Protein AF-A0A8T5NUK4-F1 (afdb_monomer)

Nearest PDB structures (foldseek):
  5of4-assembly1_E  TM=8.577E-01  e=2.103E-03  Homo sapiens
  8ebt-assembly1_E  TM=8.715E-01  e=1.349E-02  Homo sapiens
  6o9m-assembly1_6  TM=8.477E-01  e=2.147E-02  Homo sapiens
  7m2u-assembly1_6  TM=5.943E-01  e=1.442E-02  Saccharomyces cerevisiae S288C
  5of4-assembly1_F  TM=5.190E-01  e=7.238E-01  Homo sapiens

Foldseek 3Di:
DDDDDDDPPDDPPPPDPDDDDDDDPPDDDDDPPDPDPPPDPDPDPQPPQADWEEAEAEQEPQQCDDDPPHRNLVVSLVVQLVVLVVVVVVCVVVVRYWYWYWYDHPPDIDTPGDGGRRDSVSSNVSSVPRD

Mean predicted aligned error: 14.86 Å

Secondary structure (DSSP, 8-state):
---------------SS-------S---------S-----S--PPPPTT-EEEEEEEE-SGGGGSEETTEEHHHHHHHHHHHHHHHHHHHHHHH--EEEEEEEE-SS-EEEEEEEEE--HHHHHHHHHT--

Radius of gyration: 17.89 Å; Cα contacts (8 Å, |Δi|>4): 126; chains: 1; bounding box: 51×47×39 Å

Sequence (131 aa):
MTIGKKLL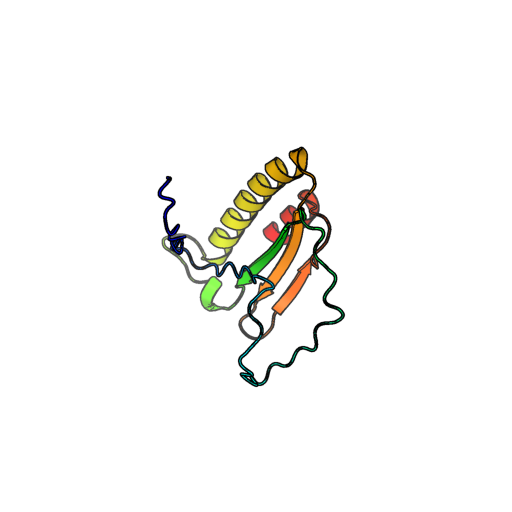LGALSLGLAGYVACTDANTNNTP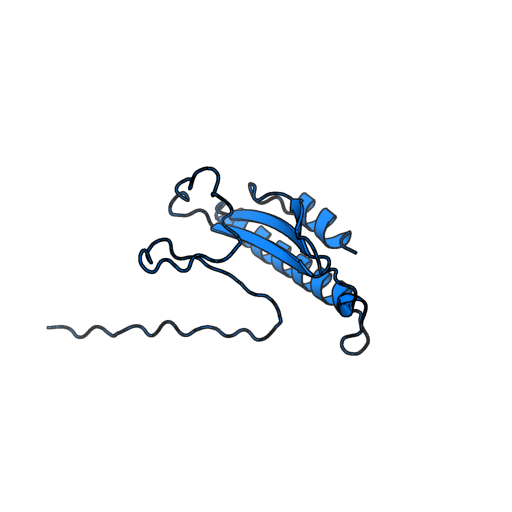VKSKYDVTPDEVKPIKWNHKSIAFVIDTSGSMNDKLNSKRKIDAAKETLLTMLKIYNEHNNKNNDIEAGLFCFNGSKVETLNPITKFNYSRLEKLGANVS

Structure (mmCIF, N/CA/C/O backbone):
data_AF-A0A8T5NUK4-F1
#
_entry.id   AF-A0A8T5NUK4-F1
#
loop_
_atom_site.group_PDB
_atom_site.id
_atom_site.type_symbol
_atom_site.label_atom_id
_atom_site.label_alt_id
_atom_site.label_comp_id
_atom_site.label_asym_id
_atom_site.label_entity_id
_atom_site.label_seq_id
_atom_site.pdbx_PDB_ins_code
_atom_site.Cartn_x
_atom_site.Cartn_y
_atom_site.Cartn_z
_atom_site.occupancy
_atom_site.B_iso_or_equiv
_atom_site.auth_seq_id
_atom_site.auth_comp_id
_atom_site.auth_asym_id
_atom_site.auth_atom_id
_atom_site.pdbx_PDB_model_num
ATOM 1 N N . MET A 1 1 ? -33.688 39.446 1.623 1.00 29.89 1 MET A N 1
ATOM 2 C CA . MET A 1 1 ? -33.227 38.471 2.627 1.00 29.89 1 MET A CA 1
ATOM 3 C C . MET A 1 1 ? -32.298 37.486 1.929 1.00 29.89 1 MET A C 1
ATOM 5 O O . MET A 1 1 ? -32.744 36.756 1.061 1.00 29.89 1 MET A O 1
ATOM 9 N N . THR A 1 2 ? -31.012 37.622 2.253 1.00 35.88 2 THR A N 1
ATOM 10 C CA . THR A 1 2 ? -29.899 36.653 2.198 1.00 35.88 2 THR A CA 1
ATOM 11 C C . THR A 1 2 ? -29.521 35.948 0.879 1.00 35.88 2 THR A C 1
ATOM 13 O O . THR A 1 2 ? -30.198 35.064 0.374 1.00 35.88 2 THR A O 1
ATOM 16 N N . ILE A 1 3 ? -28.334 36.346 0.403 1.00 44.81 3 ILE A N 1
ATOM 17 C CA . ILE A 1 3 ? -27.456 35.808 -0.651 1.00 44.81 3 ILE A CA 1
ATOM 18 C C . ILE A 1 3 ? -26.804 34.486 -0.199 1.00 44.81 3 ILE A C 1
ATOM 20 O O . ILE A 1 3 ? -26.472 34.362 0.977 1.00 44.81 3 ILE A O 1
ATOM 24 N N . GLY A 1 4 ? -26.496 33.550 -1.113 1.00 29.23 4 GLY A N 1
ATOM 25 C CA . GLY A 1 4 ? -25.759 32.335 -0.728 1.00 29.23 4 GLY A CA 1
ATOM 26 C C . GLY A 1 4 ? -25.163 31.458 -1.836 1.00 29.23 4 GLY A C 1
ATOM 27 O O . GLY A 1 4 ? -25.516 30.295 -1.929 1.00 29.23 4 GLY A O 1
ATOM 28 N N . LYS A 1 5 ? -24.256 32.024 -2.645 1.00 32.78 5 LYS A N 1
ATOM 29 C CA . LYS A 1 5 ? -23.076 31.399 -3.295 1.00 32.78 5 LYS A CA 1
ATOM 30 C C . LYS A 1 5 ? -23.199 29.964 -3.861 1.00 32.78 5 LYS A C 1
ATOM 32 O O . LYS A 1 5 ? -23.106 28.980 -3.137 1.00 32.78 5 LYS A O 1
ATOM 37 N N . LYS A 1 6 ? -23.175 29.865 -5.200 1.00 37.12 6 LYS A N 1
ATOM 38 C CA . LYS A 1 6 ? -22.680 28.679 -5.923 1.00 37.12 6 LYS A CA 1
ATOM 39 C C . LYS A 1 6 ? -21.248 28.389 -5.458 1.00 37.12 6 LYS A C 1
ATOM 41 O O . LYS A 1 6 ? -20.342 29.166 -5.762 1.00 37.12 6 LYS A O 1
ATOM 46 N N . LEU A 1 7 ? -21.051 27.313 -4.700 1.00 31.30 7 LEU A N 1
ATOM 47 C CA . LEU A 1 7 ? -19.723 26.863 -4.301 1.00 31.30 7 LEU A CA 1
ATOM 48 C C . LEU A 1 7 ? -19.148 26.013 -5.437 1.00 31.30 7 LEU A C 1
ATOM 50 O O . LEU A 1 7 ? -19.499 24.852 -5.621 1.00 31.30 7 LEU A O 1
ATOM 54 N N . LEU A 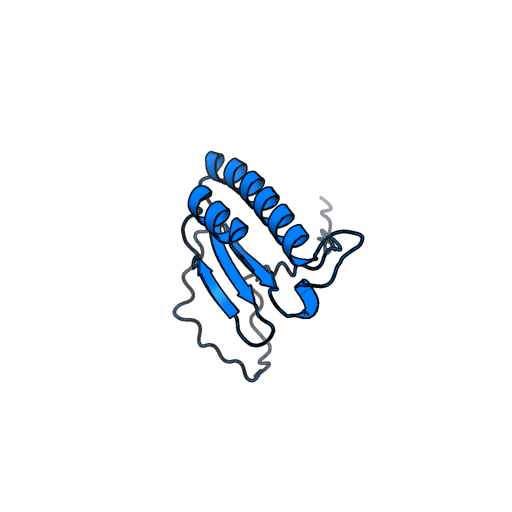1 8 ? -18.300 26.656 -6.233 1.00 37.25 8 LEU A N 1
ATOM 55 C CA . LEU A 1 8 ? -17.406 26.028 -7.190 1.00 37.25 8 LEU A CA 1
ATOM 56 C C . LEU A 1 8 ? -16.428 25.147 -6.391 1.00 37.25 8 LEU A C 1
ATOM 58 O O . LEU A 1 8 ? -15.450 25.659 -5.848 1.00 37.25 8 LEU A O 1
ATOM 62 N N . LEU A 1 9 ? -16.704 23.847 -6.250 1.00 35.12 9 LEU A N 1
ATOM 63 C CA . LEU A 1 9 ? -15.704 22.917 -5.726 1.00 35.12 9 LEU A CA 1
ATOM 64 C C . LEU A 1 9 ? -14.746 22.585 -6.864 1.00 35.12 9 LEU A C 1
ATOM 66 O O . LEU A 1 9 ? -15.029 21.772 -7.740 1.00 35.12 9 LEU A O 1
ATOM 70 N N . GLY A 1 10 ? -13.639 23.325 -6.869 1.00 29.62 10 GLY A N 1
ATOM 71 C CA . GLY A 1 10 ? -12.537 23.137 -7.788 1.00 29.62 10 GLY A CA 1
ATOM 72 C C . GLY A 1 10 ? -12.032 21.702 -7.740 1.00 29.62 10 GLY A C 1
ATOM 73 O O . GLY A 1 10 ? -11.791 21.143 -6.669 1.00 29.62 10 GLY A O 1
ATOM 74 N N . ALA A 1 11 ? -11.845 21.138 -8.929 1.00 37.66 11 ALA A N 1
ATOM 75 C CA . ALA A 1 11 ? -10.960 20.014 -9.137 1.00 37.66 11 ALA A CA 1
ATOM 76 C C . ALA A 1 11 ? -9.589 20.396 -8.567 1.00 37.66 11 ALA A C 1
ATOM 78 O O . ALA A 1 11 ? -8.871 21.216 -9.141 1.00 37.66 11 ALA A O 1
ATOM 79 N N . LEU A 1 12 ? -9.244 19.838 -7.407 1.00 29.06 12 LEU A N 1
ATOM 80 C CA . LEU A 1 12 ? -7.892 19.930 -6.887 1.00 29.06 12 LEU A CA 1
ATOM 81 C C . LEU A 1 12 ? -7.045 18.966 -7.721 1.00 29.06 12 LEU A C 1
ATOM 83 O O . LEU A 1 12 ? -6.884 17.792 -7.394 1.00 29.06 12 LEU A O 1
ATOM 87 N N . SER A 1 13 ? -6.560 19.464 -8.857 1.00 35.97 13 SER A N 1
ATOM 88 C CA . SER A 1 13 ? -5.542 18.813 -9.668 1.00 35.97 13 SER A CA 1
ATOM 89 C C . SER A 1 13 ? -4.225 18.830 -8.892 1.00 35.97 13 SER A C 1
ATOM 91 O O . SER A 1 13 ? -3.368 19.689 -9.104 1.00 35.97 13 SER A O 1
ATOM 93 N N . LEU A 1 14 ? -4.066 17.899 -7.953 1.00 32.88 14 LEU A N 1
ATOM 94 C CA . LEU A 1 14 ? -2.751 17.563 -7.427 1.00 32.88 14 LEU A CA 1
ATOM 95 C C . LEU A 1 14 ? -2.053 16.727 -8.496 1.00 32.88 14 LEU A C 1
ATOM 97 O O . LEU A 1 14 ? -2.271 15.527 -8.631 1.00 32.88 14 LEU A O 1
ATOM 101 N N . GLY A 1 15 ? -1.265 17.420 -9.316 1.00 32.53 15 GLY A N 1
ATOM 102 C CA . GLY A 1 15 ? -0.366 16.816 -10.281 1.00 32.53 15 GLY A CA 1
ATOM 103 C C . GLY A 1 15 ? 0.653 15.936 -9.568 1.00 32.53 15 GLY A C 1
ATOM 104 O O . GLY A 1 15 ? 1.629 16.430 -9.022 1.00 32.53 15 GLY A O 1
ATOM 105 N N . LEU A 1 16 ? 0.390 14.636 -9.566 1.00 33.69 16 LEU A N 1
ATOM 106 C CA . LEU A 1 16 ? 1.331 13.526 -9.445 1.00 33.69 16 LEU A CA 1
ATOM 107 C C . LEU A 1 16 ? 0.508 12.279 -9.771 1.00 33.69 16 LEU A C 1
ATOM 109 O O . LEU A 1 16 ? -0.578 12.107 -9.230 1.00 33.69 16 LEU A O 1
ATOM 113 N N . ALA A 1 17 ? 0.980 11.478 -10.726 1.00 38.72 17 ALA A N 1
ATOM 114 C CA . ALA A 1 17 ? 0.268 10.338 -11.299 1.00 38.72 17 ALA A CA 1
ATOM 115 C C . ALA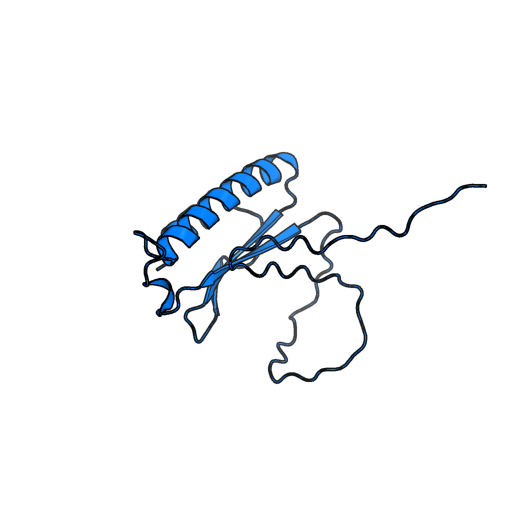 A 1 17 ? -0.360 9.438 -10.216 1.00 38.72 17 ALA A C 1
ATOM 117 O O . ALA A 1 17 ? 0.317 8.642 -9.573 1.00 38.72 17 ALA A O 1
ATOM 118 N N . GLY A 1 18 ? -1.662 9.602 -10.009 1.00 31.14 18 GLY A N 1
ATOM 119 C CA . GLY A 1 18 ? -2.441 8.907 -8.998 1.00 31.14 18 GLY A CA 1
ATOM 120 C C . GLY A 1 18 ? -3.892 9.317 -9.168 1.00 31.14 18 GLY A C 1
ATOM 121 O O . GLY A 1 18 ? -4.318 10.359 -8.679 1.00 31.14 18 GLY A O 1
ATOM 122 N N . TYR A 1 19 ? -4.646 8.534 -9.935 1.00 35.84 19 TYR A N 1
ATOM 123 C CA . TYR A 1 19 ? -6.077 8.765 -10.082 1.00 35.84 19 TYR A CA 1
ATOM 124 C C . TYR A 1 19 ? -6.761 8.425 -8.756 1.00 35.84 19 TYR A C 1
ATOM 126 O O . TYR A 1 19 ? -6.851 7.261 -8.376 1.00 35.84 19 TYR A O 1
ATOM 134 N N . VAL A 1 20 ? -7.251 9.442 -8.049 1.00 34.84 20 VAL A N 1
ATOM 135 C CA . VAL A 1 20 ? -8.225 9.255 -6.972 1.00 34.84 20 VAL A CA 1
ATOM 136 C C . VAL A 1 20 ? -9.600 9.267 -7.628 1.00 34.84 20 VAL A C 1
ATOM 138 O O . VAL A 1 20 ? -10.113 10.324 -7.985 1.00 34.84 20 VAL A O 1
ATOM 141 N N . ALA A 1 21 ? -10.186 8.089 -7.835 1.00 37.53 21 ALA A N 1
ATOM 142 C CA . ALA A 1 21 ? -11.586 7.987 -8.220 1.00 37.53 21 ALA A CA 1
ATOM 143 C C . ALA A 1 21 ? -12.442 8.060 -6.949 1.00 37.53 21 ALA A C 1
ATOM 145 O O . ALA A 1 21 ? -12.541 7.089 -6.202 1.00 37.53 21 ALA A O 1
ATOM 146 N N . CYS A 1 22 ? -13.045 9.217 -6.682 1.00 38.59 22 CYS A N 1
ATOM 147 C CA . CYS A 1 22 ? -14.200 9.301 -5.797 1.00 38.59 22 CYS A CA 1
ATOM 148 C C . CYS A 1 22 ? -15.457 9.145 -6.661 1.00 38.59 22 CYS A C 1
ATOM 150 O O . CYS A 1 22 ? -15.713 9.963 -7.541 1.00 38.59 22 CYS A O 1
ATOM 152 N N . THR A 1 23 ? -16.225 8.075 -6.451 1.00 40.62 23 THR A N 1
ATOM 153 C CA . THR A 1 23 ? -17.556 7.970 -7.057 1.00 40.62 23 THR A CA 1
ATOM 154 C C . THR A 1 23 ? -18.556 8.579 -6.080 1.00 40.62 23 THR A C 1
ATOM 156 O O . THR A 1 23 ? -18.673 8.129 -4.941 1.00 40.62 23 THR A O 1
ATOM 159 N N . ASP A 1 24 ? -19.233 9.644 -6.503 1.00 35.59 24 ASP A N 1
ATOM 160 C CA . ASP A 1 24 ? -20.470 10.092 -5.867 1.00 35.59 24 ASP A CA 1
ATOM 161 C C . ASP A 1 24 ? -21.583 9.145 -6.336 1.00 35.59 24 ASP A C 1
ATOM 163 O O . ASP A 1 24 ? -21.712 8.864 -7.529 1.00 35.59 24 ASP A O 1
ATOM 167 N N . ALA A 1 25 ? -22.365 8.616 -5.399 1.00 40.34 25 ALA A N 1
ATOM 168 C CA . ALA A 1 25 ? -23.429 7.654 -5.668 1.00 40.34 25 ALA A CA 1
ATOM 169 C C . ALA A 1 25 ? -24.661 8.273 -6.362 1.00 40.34 25 ALA A C 1
ATOM 171 O O . ALA A 1 25 ? -25.670 7.587 -6.510 1.00 40.34 25 ALA A O 1
ATOM 172 N N . ASN A 1 26 ? -24.616 9.543 -6.786 1.00 41.41 26 ASN A N 1
ATOM 173 C CA . ASN A 1 26 ? -25.793 10.250 -7.293 1.00 41.41 26 ASN A CA 1
ATOM 174 C C . ASN A 1 26 ? -25.708 10.759 -8.746 1.00 41.41 26 ASN A C 1
ATOM 176 O O . ASN A 1 26 ? -26.196 11.843 -9.059 1.00 41.41 26 ASN A O 1
ATOM 180 N N . THR A 1 27 ? -25.132 9.981 -9.668 1.00 39.09 27 THR A N 1
ATOM 181 C CA . THR A 1 27 ? -25.230 10.257 -11.120 1.00 39.09 27 THR A CA 1
ATOM 182 C C . THR A 1 27 ? -25.703 9.037 -11.915 1.00 39.09 27 THR A C 1
ATOM 184 O O . THR A 1 27 ? -24.988 8.455 -12.723 1.00 39.09 27 THR A O 1
ATOM 187 N N . ASN A 1 28 ? -26.970 8.666 -11.717 1.00 46.62 28 ASN A N 1
ATOM 188 C CA . ASN A 1 28 ? -27.689 7.762 -12.617 1.00 46.62 28 ASN A CA 1
ATOM 189 C C . ASN A 1 28 ? -28.244 8.547 -13.816 1.00 46.62 28 ASN A C 1
ATOM 191 O O . ASN A 1 28 ? -29.250 9.234 -13.661 1.00 46.62 28 ASN A O 1
ATOM 195 N N . ASN A 1 29 ? -27.605 8.448 -14.990 1.00 43.69 29 ASN A N 1
ATOM 196 C CA . ASN A 1 29 ? -28.257 8.242 -16.303 1.00 43.69 29 ASN A CA 1
ATOM 197 C C . ASN A 1 29 ? -27.354 8.629 -17.483 1.00 43.69 29 ASN A C 1
ATOM 199 O O . ASN A 1 29 ? -27.484 9.703 -18.062 1.00 43.69 29 ASN A O 1
ATOM 203 N N . THR A 1 30 ? -26.516 7.705 -17.940 1.00 41.59 30 THR A N 1
ATOM 204 C CA . THR A 1 30 ? -26.276 7.521 -19.383 1.00 41.59 30 THR A CA 1
ATOM 205 C C . THR A 1 30 ? -25.677 6.128 -19.595 1.00 41.59 30 THR A C 1
ATOM 207 O O . THR A 1 30 ? -24.660 5.808 -18.980 1.00 41.59 30 THR A O 1
ATOM 210 N N . PRO A 1 31 ? -26.286 5.255 -20.419 1.00 44.44 31 PRO A N 1
ATOM 211 C CA . PRO A 1 31 ? -25.801 3.896 -20.597 1.00 44.44 31 PRO A CA 1
ATOM 212 C C . PRO A 1 31 ? -24.641 3.909 -21.595 1.00 44.44 31 PRO A C 1
ATOM 214 O O . PRO A 1 31 ? -24.836 3.754 -22.799 1.00 44.44 31 PRO A O 1
ATOM 217 N N . VAL A 1 32 ? -23.417 4.080 -21.104 1.00 42.84 32 VAL A N 1
ATOM 218 C CA . VAL A 1 32 ? -22.226 3.732 -21.883 1.00 42.84 32 VAL A CA 1
ATOM 219 C C . VAL A 1 32 ? -21.933 2.262 -21.604 1.00 42.84 32 VAL A C 1
ATOM 221 O O . VAL A 1 32 ? -21.271 1.925 -20.627 1.00 42.84 32 VAL A O 1
ATOM 224 N N . LYS A 1 33 ? -22.448 1.370 -22.461 1.00 39.41 33 LYS A N 1
ATOM 225 C CA . LYS A 1 33 ? -22.003 -0.030 -22.498 1.00 39.41 33 LYS A CA 1
ATOM 226 C C . LYS A 1 33 ? -20.536 -0.054 -22.925 1.00 39.41 33 LYS A C 1
ATOM 228 O O . LYS A 1 33 ? -20.226 -0.054 -24.114 1.00 39.41 33 LYS A O 1
ATOM 233 N N . SER A 1 34 ? -19.635 -0.047 -21.950 1.00 38.75 34 SER A N 1
ATOM 234 C CA . SER A 1 34 ? -18.229 -0.374 -22.160 1.00 38.75 34 SER A CA 1
ATOM 235 C C . SER A 1 34 ? -18.024 -1.865 -21.884 1.00 38.75 34 SER A C 1
ATOM 237 O O . SER A 1 34 ? -18.728 -2.461 -21.077 1.00 38.75 34 SER A O 1
ATOM 239 N N . LYS A 1 35 ? -17.081 -2.487 -22.592 1.00 40.81 35 LYS A N 1
ATOM 240 C CA . LYS A 1 35 ? -16.820 -3.939 -22.665 1.00 40.81 35 LYS A CA 1
ATOM 241 C C . LYS A 1 35 ? -16.251 -4.555 -21.366 1.00 40.81 35 LYS A C 1
ATOM 243 O O . LYS A 1 35 ? -15.578 -5.579 -21.416 1.00 40.81 35 LYS A O 1
ATOM 248 N N . TYR A 1 36 ? -16.513 -3.915 -20.233 1.00 36.47 36 TYR A N 1
ATOM 249 C CA . TYR A 1 36 ? -16.092 -4.275 -18.886 1.00 36.47 36 TYR A CA 1
ATOM 250 C C . TYR A 1 36 ? -17.303 -4.184 -17.948 1.00 36.47 36 TYR A C 1
ATOM 252 O O . TYR A 1 36 ? -17.274 -3.459 -16.958 1.00 36.47 36 TYR A O 1
ATOM 260 N N . ASP A 1 37 ? -18.389 -4.889 -18.279 1.00 30.08 37 ASP A N 1
ATOM 261 C CA . ASP A 1 37 ? -19.457 -5.142 -17.308 1.00 30.08 37 ASP A CA 1
ATOM 262 C C . ASP A 1 37 ? -18.894 -6.101 -16.253 1.00 30.08 37 ASP A C 1
ATOM 264 O O . ASP A 1 37 ? -18.943 -7.323 -16.386 1.00 30.08 37 ASP A O 1
ATOM 268 N N . VAL A 1 38 ? -18.284 -5.530 -15.217 1.00 38.03 38 VAL A N 1
ATOM 269 C CA . VAL A 1 38 ? -18.105 -6.223 -13.948 1.00 38.03 38 VAL A CA 1
ATOM 270 C C . VAL A 1 38 ? -19.420 -6.019 -13.218 1.00 38.03 38 VAL A C 1
ATOM 272 O O . VAL A 1 38 ? -19.695 -4.913 -12.759 1.00 38.03 38 VAL A O 1
ATOM 275 N N . THR A 1 39 ? -20.270 -7.043 -13.172 1.00 36.31 39 THR A N 1
ATOM 276 C CA . THR A 1 39 ? -21.474 -7.017 -12.338 1.00 36.31 39 THR A CA 1
ATOM 277 C C . THR A 1 39 ? -21.005 -6.792 -10.899 1.00 36.31 39 THR A C 1
ATOM 279 O O . THR A 1 39 ? -20.276 -7.641 -10.383 1.00 36.31 39 THR A O 1
ATOM 282 N N . PRO A 1 40 ? -21.313 -5.653 -10.255 1.00 40.94 40 PRO A N 1
ATOM 283 C CA . PRO A 1 40 ? -20.878 -5.443 -8.887 1.00 40.94 40 PRO A CA 1
ATOM 284 C C . PRO A 1 40 ? -21.636 -6.428 -7.996 1.00 40.94 40 PRO A C 1
ATOM 286 O O . PRO A 1 40 ? -22.867 -6.399 -7.947 1.00 40.94 40 PRO A O 1
ATOM 289 N N . ASP A 1 41 ? -20.901 -7.299 -7.305 1.00 39.59 41 ASP A N 1
ATOM 290 C CA . ASP A 1 41 ? -21.443 -8.102 -6.213 1.00 39.59 41 ASP A CA 1
ATOM 291 C C . ASP A 1 41 ? -21.940 -7.135 -5.135 1.00 39.59 41 ASP A C 1
ATOM 293 O O . ASP A 1 41 ? -21.138 -6.543 -4.423 1.00 39.59 41 ASP A O 1
ATOM 297 N N . GLU A 1 42 ? -23.259 -6.934 -5.080 1.00 39.12 42 GLU A N 1
ATOM 298 C CA . GLU A 1 42 ? -23.994 -6.143 -4.087 1.00 39.12 42 GLU A CA 1
ATOM 299 C C . GLU A 1 42 ? -23.383 -4.768 -3.747 1.00 39.12 42 GLU A C 1
ATOM 301 O O . GLU A 1 42 ? -22.441 -4.637 -2.963 1.00 39.12 42 GLU A O 1
ATOM 306 N N . VAL A 1 43 ? -24.011 -3.689 -4.231 1.00 43.97 43 VAL A N 1
ATOM 307 C CA . VAL A 1 43 ? -23.734 -2.333 -3.731 1.00 43.97 43 VAL A CA 1
ATOM 308 C C . VAL A 1 43 ? -24.170 -2.255 -2.265 1.00 43.97 43 VAL A C 1
ATOM 310 O O . VAL A 1 43 ? -25.318 -1.942 -1.948 1.00 43.97 43 VAL A O 1
ATOM 313 N N . LYS A 1 44 ? -23.258 -2.576 -1.345 1.00 45.34 44 LYS A N 1
ATOM 314 C CA . LYS A 1 44 ? -23.488 -2.405 0.088 1.00 45.34 44 LYS A CA 1
ATOM 315 C C . LYS A 1 44 ? -23.521 -0.906 0.383 1.00 45.34 44 LYS A C 1
ATOM 317 O O . LYS A 1 44 ? -22.589 -0.200 -0.007 1.00 45.34 44 LYS A O 1
ATOM 322 N N . PRO A 1 45 ? -24.562 -0.395 1.062 1.00 41.09 45 PRO A N 1
ATOM 323 C CA . PRO A 1 45 ? -24.609 1.008 1.435 1.00 41.09 45 PRO A CA 1
ATOM 324 C C . PRO A 1 45 ? -23.400 1.326 2.315 1.00 41.09 45 PRO A C 1
ATOM 326 O O . PRO A 1 45 ? -23.220 0.742 3.387 1.00 41.09 45 PRO A O 1
ATOM 329 N N . ILE A 1 46 ? -22.562 2.249 1.843 1.00 50.81 46 ILE A N 1
ATOM 330 C CA . ILE A 1 46 ? -21.460 2.803 2.625 1.00 50.81 46 ILE A CA 1
ATOM 331 C C . ILE A 1 46 ? -22.105 3.427 3.864 1.00 50.81 46 ILE A C 1
ATOM 333 O O . ILE A 1 46 ? -22.966 4.304 3.748 1.00 50.81 46 ILE A O 1
ATOM 337 N N . LYS A 1 47 ? -21.744 2.943 5.062 1.00 53.38 47 LYS A N 1
ATOM 338 C CA . LYS A 1 47 ? -22.133 3.598 6.319 1.00 53.38 47 LYS A CA 1
ATOM 339 C C . LYS A 1 47 ? -21.784 5.073 6.161 1.00 53.38 47 LYS A C 1
ATOM 341 O O . LYS A 1 47 ? -20.637 5.357 5.853 1.00 53.38 47 LYS A O 1
ATOM 346 N N . TRP A 1 48 ? -22.735 5.985 6.358 1.00 54.00 48 TRP A N 1
ATOM 347 C CA . TRP A 1 48 ? -22.652 7.401 5.951 1.00 54.00 48 TRP A CA 1
ATOM 348 C C . TRP A 1 48 ? -21.419 8.205 6.424 1.00 54.00 48 TRP A C 1
ATOM 350 O O . TRP A 1 48 ? -21.238 9.327 5.970 1.00 54.00 48 TRP A O 1
ATOM 360 N N . ASN A 1 49 ? -20.542 7.633 7.257 1.00 63.94 49 ASN A N 1
ATOM 361 C CA . ASN A 1 49 ? -19.272 8.221 7.687 1.00 63.94 49 ASN A CA 1
ATOM 362 C C . ASN A 1 49 ? -18.024 7.347 7.428 1.00 63.94 49 ASN A C 1
ATOM 364 O O . ASN A 1 49 ? -16.938 7.776 7.791 1.00 63.94 49 ASN A O 1
ATOM 368 N N . HIS A 1 50 ? -18.132 6.148 6.842 1.00 72.81 50 HIS A N 1
ATOM 369 C CA . HIS A 1 50 ? -16.969 5.312 6.507 1.00 72.81 50 HIS A CA 1
ATOM 370 C C . HIS A 1 50 ? -16.373 5.714 5.153 1.00 72.81 50 HIS A C 1
ATOM 372 O O . HIS A 1 50 ? -17.092 5.889 4.170 1.00 72.81 50 HIS A O 1
ATOM 378 N N . LYS A 1 51 ? -15.046 5.822 5.094 1.00 82.25 51 LYS A N 1
ATOM 379 C CA . LYS A 1 51 ? -14.271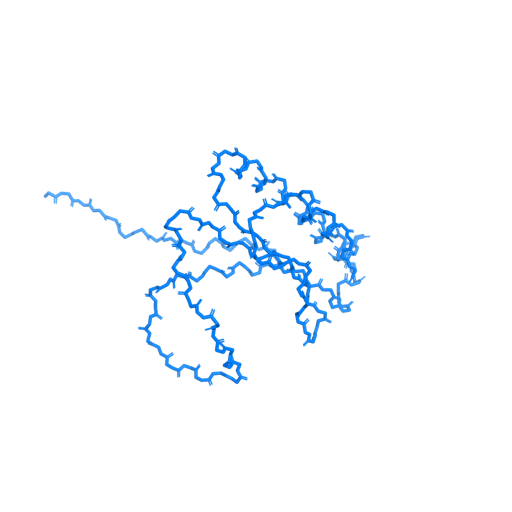 6.118 3.888 1.00 82.25 51 LYS A CA 1
ATOM 380 C C . LYS A 1 51 ? -13.552 4.856 3.434 1.00 82.25 51 LYS A C 1
ATOM 382 O O . LYS A 1 51 ? -12.700 4.338 4.153 1.00 82.25 51 LYS A O 1
ATOM 387 N N . SER A 1 52 ? -13.852 4.400 2.225 1.00 88.75 52 SER A N 1
ATOM 388 C CA . SER A 1 52 ? -13.141 3.290 1.590 1.00 88.75 52 SER A CA 1
ATOM 389 C C . SER A 1 52 ? -12.070 3.839 0.646 1.00 88.75 52 SER A C 1
ATOM 391 O O . SER A 1 52 ? -12.363 4.648 -0.232 1.00 88.75 52 SER A O 1
ATOM 393 N N . ILE A 1 53 ? -10.821 3.415 0.832 1.00 87.81 53 ILE A N 1
ATOM 394 C CA . ILE A 1 53 ? -9.653 3.890 0.081 1.00 87.81 53 ILE A CA 1
ATOM 395 C C . ILE A 1 53 ? -9.025 2.713 -0.666 1.00 87.81 53 ILE A C 1
ATOM 397 O O . ILE A 1 53 ? -8.689 1.692 -0.071 1.00 87.81 53 ILE A O 1
ATOM 401 N N . ALA A 1 54 ? -8.820 2.853 -1.972 1.00 90.69 54 ALA A N 1
ATOM 402 C CA . ALA A 1 54 ? -8.083 1.877 -2.766 1.00 90.69 54 ALA A CA 1
ATOM 403 C C . ALA A 1 54 ? -6.720 2.456 -3.155 1.00 90.69 54 ALA A C 1
ATOM 405 O O . ALA A 1 54 ? -6.642 3.416 -3.920 1.00 90.69 54 ALA A O 1
ATOM 406 N N . PHE A 1 55 ? -5.641 1.867 -2.642 1.00 89.50 55 PHE A N 1
ATOM 407 C CA . PHE A 1 55 ? -4.292 2.157 -3.113 1.00 89.50 55 PHE A CA 1
ATOM 408 C C . PHE A 1 55 ? -3.980 1.236 -4.288 1.00 89.50 55 PHE A C 1
ATOM 410 O O . PHE A 1 55 ? -3.981 0.017 -4.131 1.00 89.50 55 PHE A O 1
ATOM 417 N N . VAL A 1 56 ? -3.708 1.807 -5.458 1.00 91.94 56 VAL A N 1
ATOM 418 C CA . VAL A 1 56 ? -3.313 1.049 -6.651 1.00 91.94 56 VAL A CA 1
ATOM 419 C C . VAL A 1 56 ? -1.896 1.460 -7.026 1.00 91.94 56 VAL A C 1
ATOM 421 O O . VAL A 1 56 ? -1.654 2.626 -7.328 1.00 91.94 56 VAL A O 1
ATOM 424 N N . ILE A 1 57 ? -0.957 0.514 -6.980 1.00 91.00 57 ILE A N 1
ATOM 425 C CA . ILE A 1 57 ? 0.429 0.730 -7.402 1.00 91.00 57 ILE A CA 1
ATOM 426 C C . ILE A 1 57 ? 0.621 0.149 -8.798 1.00 91.00 57 ILE A C 1
ATOM 428 O O . ILE A 1 57 ? 0.406 -1.041 -9.017 1.00 91.00 57 ILE A O 1
ATOM 432 N N . ASP A 1 58 ? 1.077 0.978 -9.730 1.00 89.81 58 ASP A N 1
ATOM 433 C CA . ASP A 1 58 ? 1.600 0.502 -11.007 1.00 89.81 58 ASP A CA 1
ATOM 434 C C . ASP A 1 58 ? 2.936 -0.230 -10.773 1.00 89.81 58 ASP A C 1
ATOM 436 O O . ASP A 1 58 ? 3.859 0.318 -10.170 1.00 89.81 58 ASP A O 1
ATOM 440 N N . THR A 1 59 ? 3.017 -1.478 -11.225 1.00 91.31 59 THR A N 1
ATOM 441 C CA . THR A 1 59 ? 4.208 -2.342 -11.234 1.00 91.31 59 THR A CA 1
ATOM 442 C C . THR A 1 59 ? 4.577 -2.774 -12.656 1.00 91.31 59 THR A C 1
ATOM 444 O O . THR A 1 59 ? 5.325 -3.729 -12.863 1.00 91.31 59 THR A O 1
ATOM 447 N N . SER A 1 60 ? 4.041 -2.091 -13.673 1.00 89.69 60 SER A N 1
ATOM 448 C CA . SER A 1 60 ? 4.397 -2.317 -15.072 1.00 89.69 60 SER A CA 1
ATOM 449 C C . SER A 1 60 ? 5.889 -2.083 -15.319 1.00 89.69 60 SER A C 1
ATOM 451 O O . SER A 1 60 ? 6.572 -1.383 -14.570 1.00 89.69 60 SER A O 1
ATOM 453 N N . GLY A 1 61 ? 6.411 -2.618 -16.427 1.00 87.62 61 GLY A N 1
ATOM 454 C CA . GLY A 1 61 ? 7.831 -2.485 -16.773 1.00 87.62 61 GLY A CA 1
ATOM 455 C C . GLY A 1 61 ? 8.344 -1.036 -16.778 1.00 87.62 61 GLY A C 1
ATOM 456 O O . GLY A 1 61 ? 9.493 -0.802 -16.411 1.00 87.62 61 GLY A O 1
ATOM 457 N N . SER A 1 62 ? 7.482 -0.060 -17.089 1.00 87.75 62 SER A N 1
ATOM 458 C CA . SER A 1 62 ? 7.818 1.374 -17.083 1.00 87.75 62 SER A CA 1
ATOM 459 C C . SER A 1 62 ? 8.164 1.934 -15.694 1.00 87.75 62 SER A C 1
ATOM 461 O O . SER A 1 62 ? 8.799 2.985 -15.581 1.00 87.75 62 SER A O 1
ATOM 463 N N . MET A 1 63 ? 7.778 1.230 -14.626 1.00 89.12 63 MET A N 1
ATOM 464 C CA . MET A 1 63 ? 8.044 1.607 -13.236 1.00 89.12 63 MET A CA 1
ATOM 465 C C . MET A 1 63 ? 9.455 1.222 -12.770 1.00 89.12 63 MET A C 1
ATOM 467 O O . MET A 1 63 ? 9.927 1.713 -11.738 1.00 89.12 63 MET A O 1
ATOM 471 N N . ASN A 1 64 ? 10.161 0.411 -13.565 1.00 89.56 64 ASN A N 1
ATOM 472 C CA . ASN A 1 64 ? 11.590 0.148 -13.395 1.00 89.56 64 ASN A CA 1
ATOM 473 C C . ASN A 1 64 ? 12.468 1.298 -13.893 1.00 89.56 64 ASN A C 1
ATOM 475 O O . ASN A 1 64 ? 13.623 1.398 -13.471 1.00 89.56 64 ASN A O 1
ATOM 479 N N . ASP A 1 65 ? 11.924 2.183 -14.730 1.00 89.38 65 ASP A N 1
ATOM 480 C CA . ASP A 1 65 ? 12.623 3.386 -15.163 1.00 89.38 65 ASP A CA 1
ATOM 481 C C . ASP A 1 65 ? 12.898 4.318 -13.983 1.00 89.38 65 ASP A C 1
ATOM 483 O O . ASP A 1 65 ? 12.220 4.304 -12.948 1.00 89.38 65 ASP A O 1
ATOM 487 N N . LYS A 1 66 ? 13.882 5.197 -14.168 1.00 87.69 66 LYS A N 1
ATOM 488 C CA . LYS A 1 66 ? 14.219 6.215 -13.180 1.00 87.69 66 LYS A CA 1
ATOM 489 C C . LYS A 1 66 ? 13.425 7.497 -13.412 1.00 87.69 66 LYS A C 1
ATOM 491 O O . LYS A 1 66 ? 13.281 7.961 -14.539 1.00 87.69 66 LYS A O 1
ATOM 496 N N . LEU A 1 67 ? 12.951 8.084 -12.320 1.00 79.31 67 LEU A N 1
ATOM 497 C CA . LEU A 1 67 ? 12.596 9.492 -12.229 1.00 79.31 67 LEU A CA 1
ATOM 498 C C . LEU A 1 67 ? 13.739 10.174 -11.469 1.00 79.31 67 LEU A C 1
ATOM 500 O O . LEU A 1 67 ? 13.981 9.878 -10.297 1.00 79.31 67 LEU A O 1
ATOM 504 N N . ASN A 1 68 ? 14.484 11.044 -12.149 1.00 82.25 68 ASN A N 1
ATOM 505 C CA . ASN A 1 68 ? 15.767 11.567 -11.666 1.00 82.25 68 ASN A CA 1
ATOM 506 C C . ASN A 1 68 ? 16.764 10.424 -11.369 1.00 82.25 68 ASN A C 1
ATOM 508 O O . ASN A 1 68 ? 17.109 9.648 -12.258 1.00 82.25 68 ASN A O 1
ATOM 512 N N . SER A 1 69 ? 17.230 10.297 -10.124 1.00 85.69 69 SER A N 1
ATOM 513 C CA . SER A 1 69 ? 18.195 9.280 -9.688 1.00 85.69 69 SER A CA 1
ATOM 514 C C . SER A 1 69 ? 17.556 7.992 -9.154 1.00 85.69 69 SER A C 1
ATOM 516 O O . SER A 1 69 ? 18.276 7.031 -8.875 1.00 85.69 69 SER A O 1
ATOM 518 N N . LYS A 1 70 ? 16.224 7.939 -9.027 1.00 85.50 70 LYS A N 1
ATOM 519 C CA . LYS A 1 70 ? 15.507 6.893 -8.290 1.00 85.50 70 LYS A CA 1
ATOM 520 C C . LYS A 1 70 ? 14.504 6.155 -9.178 1.00 85.50 70 LYS A C 1
ATOM 522 O O . LYS A 1 70 ? 13.881 6.776 -10.031 1.00 85.50 70 LYS A O 1
ATOM 527 N N . ARG A 1 71 ? 14.321 4.841 -8.990 1.00 85.62 71 ARG A N 1
ATOM 528 C CA . ARG A 1 71 ? 13.281 4.090 -9.720 1.00 85.62 71 ARG A CA 1
ATOM 529 C C . ARG A 1 71 ? 11.895 4.618 -9.351 1.00 85.62 71 ARG A C 1
ATOM 531 O O . ARG A 1 71 ? 11.628 4.887 -8.178 1.00 85.62 71 ARG A O 1
ATOM 538 N N . LYS A 1 72 ? 11.001 4.728 -10.335 1.00 88.88 72 LYS A N 1
ATOM 539 C CA . LYS A 1 72 ? 9.622 5.200 -10.120 1.00 88.88 72 LYS A CA 1
ATOM 540 C C . LYS A 1 72 ? 8.888 4.340 -9.087 1.00 88.88 72 LYS A C 1
ATOM 542 O O . LYS A 1 72 ? 8.214 4.894 -8.222 1.00 88.88 72 LYS A O 1
ATOM 547 N N . ILE A 1 73 ? 9.081 3.017 -9.116 1.00 89.19 73 ILE A N 1
ATOM 548 C CA . ILE A 1 73 ? 8.470 2.104 -8.136 1.00 89.19 73 ILE A CA 1
ATOM 549 C C . ILE A 1 73 ? 8.916 2.392 -6.699 1.00 89.19 73 ILE A C 1
ATOM 551 O O . ILE A 1 73 ? 8.092 2.431 -5.789 1.00 89.19 73 ILE A O 1
ATOM 555 N N . ASP A 1 74 ? 10.196 2.693 -6.482 1.00 88.81 74 ASP A N 1
ATOM 556 C CA . ASP A 1 74 ? 10.713 2.988 -5.145 1.00 88.81 74 ASP A CA 1
ATOM 557 C C . ASP A 1 74 ? 10.161 4.325 -4.623 1.00 88.81 74 ASP A C 1
ATOM 559 O O . ASP A 1 74 ? 9.966 4.502 -3.419 1.00 88.81 74 ASP A O 1
ATOM 563 N N . ALA A 1 75 ? 9.927 5.294 -5.514 1.00 88.00 75 ALA A N 1
ATOM 564 C CA . ALA A 1 75 ? 9.296 6.564 -5.159 1.00 88.00 75 ALA A CA 1
ATOM 565 C C . ALA A 1 75 ? 7.816 6.361 -4.800 1.00 88.00 75 ALA A C 1
ATOM 567 O O . ALA A 1 75 ? 7.374 6.827 -3.752 1.00 88.00 75 ALA A O 1
ATOM 568 N N . ALA A 1 76 ? 7.082 5.588 -5.605 1.00 87.75 76 ALA A N 1
ATOM 569 C CA . ALA A 1 76 ? 5.684 5.252 -5.341 1.00 87.75 76 ALA A CA 1
ATOM 570 C C . ALA A 1 76 ? 5.507 4.523 -3.998 1.00 87.75 76 ALA A C 1
ATOM 572 O O . ALA A 1 76 ? 4.594 4.844 -3.236 1.00 87.75 76 ALA A O 1
ATOM 573 N N . LYS A 1 77 ? 6.415 3.596 -3.665 1.00 88.62 77 LYS A N 1
ATOM 574 C CA . LYS A 1 77 ? 6.421 2.899 -2.370 1.00 88.62 77 LYS A CA 1
ATOM 575 C C . LYS A 1 77 ? 6.604 3.864 -1.203 1.00 88.62 77 LYS A C 1
ATOM 577 O O . LYS A 1 77 ? 5.821 3.821 -0.261 1.00 88.62 77 LYS A O 1
ATOM 582 N N . GLU A 1 78 ? 7.581 4.765 -1.257 1.00 87.12 78 GLU A N 1
ATOM 583 C CA . GLU A 1 78 ? 7.781 5.761 -0.192 1.00 87.12 78 GLU A CA 1
ATOM 584 C C . GLU A 1 78 ? 6.575 6.688 -0.009 1.00 87.12 78 GLU A C 1
ATOM 586 O O . GLU A 1 78 ? 6.175 6.976 1.125 1.00 87.12 78 GLU A O 1
ATOM 591 N N . THR A 1 79 ? 5.960 7.124 -1.110 1.00 87.88 79 THR A N 1
ATOM 592 C CA . THR A 1 79 ? 4.733 7.925 -1.060 1.00 87.88 79 THR A CA 1
ATOM 593 C C . THR A 1 79 ? 3.581 7.138 -0.441 1.00 87.88 79 THR A C 1
ATOM 595 O O . THR A 1 79 ? 2.903 7.671 0.438 1.00 87.88 79 THR A O 1
ATOM 598 N N . LEU A 1 80 ? 3.393 5.865 -0.814 1.00 89.69 80 LEU A N 1
ATOM 599 C CA . LEU A 1 80 ? 2.392 4.999 -0.187 1.00 89.69 80 LEU A CA 1
ATOM 600 C C . LEU A 1 80 ? 2.621 4.907 1.325 1.00 89.69 80 LEU A C 1
ATOM 602 O O . LEU A 1 80 ? 1.689 5.127 2.092 1.00 89.69 80 LEU A O 1
ATOM 606 N N . LEU A 1 81 ? 3.846 4.615 1.768 1.00 89.06 81 LEU A N 1
ATOM 607 C CA . LEU A 1 81 ? 4.158 4.470 3.194 1.00 89.06 81 LEU A CA 1
ATOM 608 C C . LEU A 1 81 ? 3.887 5.766 3.971 1.00 89.06 81 LEU A C 1
ATOM 610 O O . LEU A 1 81 ? 3.365 5.727 5.085 1.00 89.06 81 LEU A O 1
ATOM 614 N N . THR A 1 82 ? 4.182 6.920 3.370 1.00 85.44 82 THR A N 1
ATOM 615 C CA . THR A 1 82 ? 3.867 8.231 3.954 1.00 85.44 82 THR A CA 1
ATOM 616 C C . THR A 1 82 ? 2.356 8.442 4.069 1.00 85.44 82 THR A C 1
ATOM 618 O O . THR A 1 82 ? 1.867 8.835 5.127 1.00 85.44 82 THR A O 1
ATOM 621 N N . MET A 1 83 ? 1.594 8.115 3.022 1.00 88.50 83 MET A N 1
ATOM 622 C CA . MET A 1 83 ? 0.131 8.208 3.044 1.00 88.50 83 MET A CA 1
ATOM 623 C C . MET A 1 83 ? -0.488 7.272 4.082 1.00 88.50 83 MET A C 1
ATOM 625 O O . MET A 1 83 ? -1.367 7.685 4.835 1.00 88.50 83 MET A O 1
ATOM 629 N N . LEU A 1 84 ? -0.006 6.030 4.179 1.00 89.38 84 LEU A N 1
ATOM 630 C CA . LEU A 1 84 ? -0.480 5.072 5.177 1.00 89.38 84 LEU A CA 1
ATOM 631 C C . LEU A 1 84 ? -0.288 5.598 6.604 1.00 89.38 84 LEU A C 1
ATOM 633 O O . LEU A 1 84 ? -1.168 5.392 7.435 1.00 89.38 84 LEU A O 1
ATOM 637 N N . LYS A 1 85 ? 0.805 6.319 6.891 1.00 89.06 85 LYS A N 1
ATOM 638 C CA . LYS A 1 85 ? 1.016 6.961 8.200 1.00 89.06 85 LYS A CA 1
ATOM 639 C C . LYS A 1 85 ? -0.027 8.040 8.482 1.00 89.06 85 LYS A C 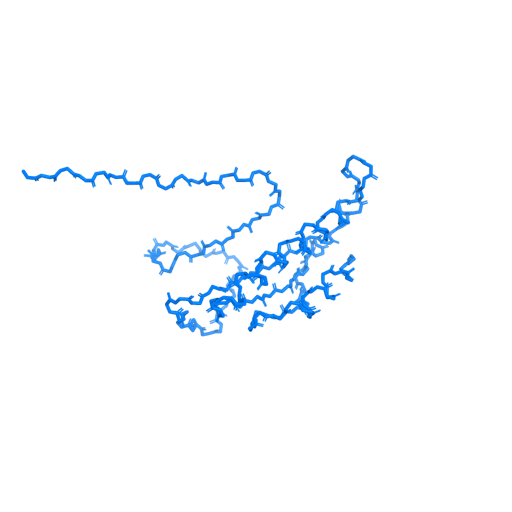1
ATOM 641 O O . LYS A 1 85 ? -0.649 8.012 9.540 1.00 89.06 85 LYS A O 1
ATOM 646 N N . ILE A 1 86 ? -0.284 8.924 7.517 1.00 84.94 86 ILE A N 1
ATOM 647 C CA . ILE A 1 86 ? -1.296 9.988 7.642 1.00 84.94 86 ILE A CA 1
ATOM 648 C C . ILE A 1 86 ? -2.688 9.387 7.885 1.00 84.94 86 ILE A C 1
ATOM 650 O O . ILE A 1 86 ? -3.416 9.811 8.786 1.00 84.94 86 ILE A O 1
ATOM 654 N N . TYR A 1 87 ? -3.058 8.356 7.121 1.00 86.81 87 TYR A N 1
ATOM 655 C CA . TYR A 1 87 ? -4.341 7.680 7.308 1.00 86.81 87 TYR A CA 1
ATOM 656 C C . TYR A 1 87 ? -4.414 6.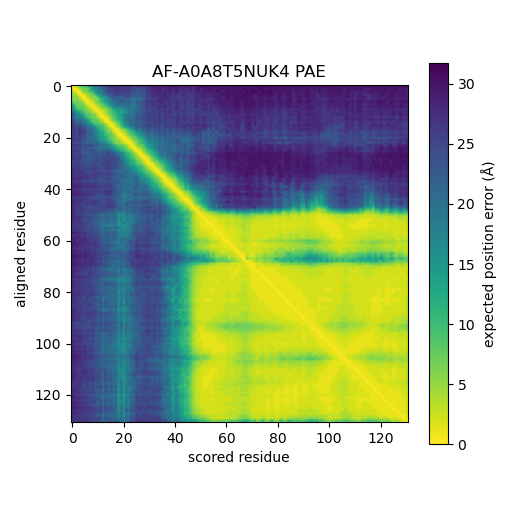900 8.619 1.00 86.81 87 TYR A C 1
ATOM 658 O O . TYR A 1 87 ? -5.483 6.850 9.220 1.00 86.81 87 TYR A O 1
ATOM 666 N N . ASN A 1 88 ? -3.302 6.356 9.115 1.00 91.75 88 ASN A N 1
ATOM 667 C CA . ASN A 1 88 ? -3.254 5.734 10.434 1.00 91.75 88 ASN A CA 1
ATOM 668 C C . ASN A 1 88 ? -3.540 6.748 11.548 1.00 91.75 88 ASN A C 1
ATOM 670 O O . ASN A 1 88 ? -4.370 6.493 12.415 1.00 91.75 88 ASN A O 1
ATOM 674 N N . GLU A 1 89 ? -2.919 7.927 11.496 1.00 84.69 89 GLU A N 1
ATOM 675 C CA . GLU A 1 89 ? -3.172 9.005 12.459 1.00 84.69 89 GLU A CA 1
ATOM 676 C C . GLU A 1 89 ? -4.629 9.483 12.434 1.00 84.69 89 GLU A C 1
ATOM 678 O O . GLU A 1 89 ? -5.216 9.739 13.489 1.00 84.69 89 GLU A O 1
ATOM 683 N N . HIS A 1 90 ? -5.234 9.572 11.245 1.00 85.06 90 HIS A N 1
ATOM 684 C CA . HIS A 1 90 ? -6.656 9.886 11.095 1.00 85.06 90 HIS A CA 1
ATOM 685 C C . HIS A 1 90 ? -7.548 8.775 11.663 1.00 85.06 90 HIS A C 1
ATOM 687 O O . HIS A 1 90 ? -8.451 9.037 12.460 1.00 85.06 90 HIS A O 1
ATOM 693 N N . ASN A 1 91 ? -7.280 7.525 11.280 1.00 89.44 91 ASN A N 1
ATOM 694 C CA . ASN A 1 91 ? -8.091 6.375 11.656 1.00 89.44 91 ASN A CA 1
ATOM 695 C C . ASN A 1 91 ? -8.010 6.071 13.159 1.00 89.44 91 ASN A C 1
ATOM 697 O O . ASN A 1 91 ? -8.991 5.615 13.734 1.00 89.44 91 ASN A O 1
ATOM 701 N N . ASN A 1 92 ? -6.897 6.388 13.824 1.00 89.44 92 ASN A N 1
ATOM 702 C CA . ASN A 1 92 ? -6.784 6.281 15.282 1.00 89.44 92 ASN A CA 1
ATOM 703 C C . ASN A 1 92 ? -7.738 7.226 16.034 1.00 89.44 92 ASN A C 1
ATOM 705 O O . ASN A 1 92 ? -8.061 6.963 17.189 1.00 89.44 92 ASN A O 1
ATOM 709 N N . LYS A 1 93 ? -8.192 8.315 15.398 1.00 87.56 93 LYS A N 1
ATOM 710 C CA . LYS A 1 93 ? -9.132 9.281 15.989 1.00 87.56 93 LYS A CA 1
ATOM 711 C C . LYS A 1 93 ? -10.583 8.968 15.637 1.00 87.56 93 LYS A C 1
ATOM 713 O O . LYS A 1 93 ? -11.452 9.086 16.492 1.00 87.56 93 LYS A O 1
ATOM 718 N N . ASN A 1 94 ? -10.831 8.576 14.388 1.00 85.75 94 ASN A N 1
ATOM 719 C CA . ASN A 1 94 ? -12.185 8.495 13.833 1.00 85.75 94 ASN A CA 1
ATOM 720 C C . ASN A 1 94 ? -12.667 7.057 13.584 1.00 85.75 94 ASN A C 1
ATOM 722 O O . ASN A 1 94 ? -13.872 6.829 13.521 1.00 85.75 94 ASN A O 1
ATOM 726 N N . ASN A 1 95 ? -11.745 6.091 13.470 1.00 88.44 95 ASN A N 1
ATOM 727 C CA . ASN A 1 95 ? -12.004 4.675 13.180 1.00 88.44 95 ASN A CA 1
ATOM 728 C C . ASN A 1 95 ? -13.019 4.472 12.037 1.00 88.44 95 ASN A C 1
ATOM 730 O O . ASN A 1 95 ? -13.910 3.626 12.114 1.00 88.44 95 ASN A O 1
ATOM 734 N N . ASP A 1 96 ? -12.880 5.282 10.990 1.00 86.38 96 ASP A N 1
ATOM 735 C CA . ASP A 1 96 ? -13.814 5.407 9.878 1.00 86.38 96 ASP A CA 1
ATOM 736 C C . ASP A 1 96 ? -13.209 4.966 8.538 1.00 86.38 96 ASP A C 1
ATOM 738 O O . ASP A 1 96 ? -13.852 5.126 7.504 1.00 86.38 96 ASP A O 1
ATOM 742 N N . ILE A 1 97 ? -11.988 4.417 8.525 1.00 87.81 97 ILE A N 1
ATOM 743 C CA . ILE A 1 97 ? -11.289 4.051 7.289 1.00 87.81 97 ILE A CA 1
ATOM 744 C C . ILE A 1 97 ? -11.337 2.544 7.028 1.00 87.81 97 ILE A C 1
ATOM 746 O O . ILE A 1 97 ? -10.996 1.701 7.865 1.00 87.81 97 ILE A O 1
ATOM 750 N N . GLU A 1 98 ? -11.659 2.218 5.783 1.00 90.31 98 GLU A N 1
ATOM 751 C CA . GLU A 1 98 ? -11.401 0.935 5.149 1.00 90.31 98 GLU A CA 1
ATOM 752 C C . GLU A 1 98 ? -10.393 1.144 4.020 1.00 90.31 98 GLU A C 1
ATOM 754 O O . GLU A 1 98 ? -10.455 2.141 3.302 1.00 90.31 98 GLU A O 1
ATOM 759 N N . ALA A 1 99 ? -9.440 0.232 3.860 1.00 89.06 99 ALA A N 1
ATOM 760 C CA . ALA A 1 99 ? -8.424 0.355 2.828 1.00 89.06 99 ALA A CA 1
ATOM 761 C C . ALA A 1 99 ? -8.072 -0.978 2.171 1.00 89.06 99 ALA A C 1
ATOM 763 O O . ALA A 1 99 ? -7.974 -2.014 2.831 1.00 89.06 99 ALA A O 1
ATOM 764 N N . GLY A 1 100 ? -7.852 -0.921 0.860 1.00 91.75 100 GLY A N 1
ATOM 765 C CA . GLY A 1 100 ? -7.313 -1.999 0.037 1.00 91.75 100 GLY A CA 1
ATOM 766 C C . GLY A 1 100 ? -6.007 -1.583 -0.637 1.00 91.75 100 GLY A C 1
ATOM 767 O O . GLY A 1 100 ? -5.737 -0.393 -0.805 1.00 91.75 100 GLY A O 1
ATOM 768 N N . LEU A 1 101 ? -5.203 -2.570 -1.020 1.00 92.81 101 LEU A N 1
ATOM 769 C CA . LEU A 1 101 ? -3.956 -2.389 -1.756 1.00 92.81 101 LEU A CA 1
ATOM 770 C C . LEU A 1 101 ? -3.934 -3.338 -2.953 1.00 92.81 101 LEU A C 1
ATOM 772 O O . LEU A 1 101 ? -4.115 -4.547 -2.805 1.00 92.81 101 LEU A O 1
ATOM 776 N N . PHE A 1 102 ? -3.674 -2.780 -4.124 1.00 92.50 102 PHE A N 1
ATOM 777 C CA . PHE A 1 102 ? -3.704 -3.472 -5.401 1.00 92.50 102 PHE A CA 1
ATOM 778 C C . PHE A 1 102 ? -2.453 -3.130 -6.205 1.00 92.50 102 PHE A C 1
ATOM 780 O O . PHE A 1 102 ? -1.908 -2.032 -6.081 1.00 92.50 102 PHE A O 1
ATOM 787 N N . CYS A 1 103 ? -2.031 -4.053 -7.060 1.00 89.81 103 CYS A N 1
ATOM 788 C CA . CYS A 1 103 ? -0.946 -3.844 -8.009 1.00 89.81 103 CYS A CA 1
ATOM 789 C C . CYS A 1 103 ? -1.458 -3.978 -9.435 1.00 89.81 103 CYS A C 1
ATOM 791 O O . CYS A 1 103 ? -2.259 -4.862 -9.719 1.00 89.81 103 CYS A O 1
ATOM 793 N N . PHE A 1 104 ? -0.980 -3.133 -10.338 1.00 88.94 104 PHE A N 1
ATOM 794 C CA . PHE A 1 104 ? -1.276 -3.216 -11.761 1.00 88.94 104 PHE A CA 1
ATOM 795 C C . PHE A 1 104 ? 0.013 -3.454 -12.539 1.00 88.94 104 PHE A C 1
ATOM 797 O O . PHE A 1 104 ? 0.868 -2.582 -12.592 1.00 88.94 104 PHE A O 1
ATOM 804 N N . ASN A 1 105 ? 0.151 -4.612 -13.180 1.00 86.12 105 ASN A N 1
ATOM 805 C CA . ASN A 1 105 ? 1.400 -4.993 -13.851 1.00 86.12 105 ASN A CA 1
ATOM 806 C C . ASN A 1 105 ? 1.465 -4.604 -15.343 1.00 86.12 105 ASN A C 1
ATOM 808 O O . ASN A 1 105 ? 2.331 -5.085 -16.072 1.00 86.12 105 ASN A O 1
ATOM 812 N N . GLY A 1 106 ? 0.529 -3.781 -15.826 1.00 83.50 106 GLY A N 1
ATOM 813 C CA . GLY A 1 106 ? 0.376 -3.448 -17.247 1.00 83.50 106 GLY A CA 1
ATOM 814 C C . GLY A 1 106 ? -0.646 -4.307 -17.999 1.00 83.50 106 GLY A C 1
ATOM 815 O O . GLY A 1 106 ? -1.022 -3.958 -19.114 1.00 83.50 106 GLY A O 1
ATOM 816 N N . SER A 1 107 ? -1.125 -5.412 -17.420 1.00 86.88 107 SER A N 1
ATOM 817 C CA . SER A 1 107 ? -2.124 -6.287 -18.065 1.00 86.88 107 SER A CA 1
ATOM 818 C C . SER A 1 107 ? -3.275 -6.690 -17.153 1.00 86.88 107 SER A C 1
ATOM 820 O O . SER A 1 107 ? -4.388 -6.898 -17.629 1.00 86.88 107 SER A O 1
ATOM 822 N N . LYS A 1 108 ? -3.031 -6.807 -15.847 1.00 86.06 108 LYS A N 1
ATOM 823 C CA . LYS A 1 108 ? -4.055 -7.159 -14.862 1.00 86.06 108 LYS A CA 1
ATOM 824 C C . LYS A 1 108 ? -3.837 -6.420 -13.550 1.00 86.06 108 LYS A C 1
ATOM 826 O O . LYS A 1 108 ? -2.719 -6.008 -13.238 1.00 86.06 108 LYS A O 1
ATOM 831 N N . VAL A 1 109 ? -4.919 -6.304 -12.787 1.00 86.56 109 VAL A N 1
ATOM 832 C CA . VAL A 1 109 ? -4.884 -5.864 -11.393 1.00 86.56 109 VAL A CA 1
ATOM 833 C C . VAL A 1 109 ? -4.825 -7.097 -10.495 1.00 86.56 109 VAL A C 1
ATOM 835 O O . VAL A 1 109 ? -5.647 -8.002 -10.618 1.00 86.56 109 VAL A O 1
ATOM 838 N N . GLU A 1 110 ? -3.851 -7.135 -9.597 1.00 87.50 110 GLU A N 1
ATOM 839 C CA . GLU A 1 110 ? -3.713 -8.136 -8.547 1.00 87.50 110 GLU A CA 1
ATOM 840 C C . GLU A 1 110 ? -4.068 -7.517 -7.194 1.00 87.50 110 GLU A C 1
ATOM 842 O O . GLU A 1 110 ? -3.659 -6.402 -6.870 1.00 87.50 110 GLU A O 1
ATOM 847 N N . THR A 1 111 ? -4.850 -8.241 -6.395 1.00 91.00 111 THR A N 1
ATOM 848 C CA . THR A 1 111 ? -5.249 -7.787 -5.060 1.00 91.00 111 THR A CA 1
ATOM 849 C C . THR A 1 111 ? -4.221 -8.250 -4.036 1.00 91.00 111 THR A C 1
ATOM 851 O O . THR A 1 111 ? -4.144 -9.440 -3.744 1.00 91.00 111 THR A O 1
ATOM 854 N N . LEU A 1 112 ? -3.471 -7.316 -3.446 1.00 90.56 112 LEU A N 1
ATOM 855 C CA . LEU A 1 112 ? -2.565 -7.614 -2.329 1.00 90.56 112 LEU A CA 1
ATOM 856 C C . LEU A 1 112 ? -3.297 -7.582 -0.986 1.00 90.56 112 LEU A C 1
ATOM 858 O O . LEU A 1 112 ? -3.034 -8.378 -0.083 1.00 90.56 112 LEU A O 1
ATOM 862 N N . ASN A 1 113 ? -4.231 -6.643 -0.851 1.00 91.06 113 ASN A N 1
ATOM 863 C CA . ASN A 1 113 ? -5.141 -6.541 0.274 1.00 91.06 113 ASN A CA 1
ATOM 864 C C . ASN A 1 113 ? -6.522 -6.117 -0.239 1.00 91.06 113 ASN A C 1
ATOM 866 O O . ASN A 1 113 ? -6.622 -5.027 -0.806 1.00 91.06 113 ASN A O 1
ATOM 870 N N . PRO A 1 114 ? -7.586 -6.913 -0.036 1.00 92.06 114 PRO A N 1
ATOM 871 C CA . PRO A 1 114 ? -8.935 -6.455 -0.352 1.00 92.06 114 PRO A CA 1
ATOM 872 C C . PRO A 1 114 ? -9.297 -5.240 0.511 1.00 92.06 114 PRO A C 1
ATOM 874 O O . PRO A 1 114 ? -8.67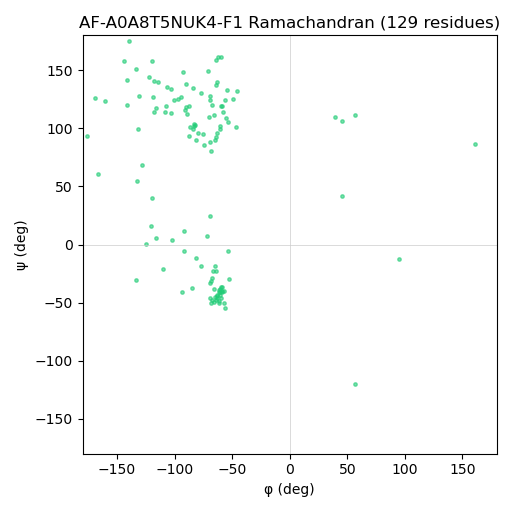0 -4.994 1.542 1.00 92.06 114 PRO A O 1
ATOM 877 N N . ILE A 1 115 ? -10.312 -4.473 0.109 1.00 88.69 115 ILE A N 1
ATOM 878 C CA . ILE A 1 115 ? -10.801 -3.360 0.930 1.00 88.69 115 ILE A CA 1
ATOM 879 C C . ILE A 1 115 ? -11.410 -3.938 2.208 1.00 88.69 115 ILE A C 1
ATOM 881 O O . ILE A 1 115 ? -12.431 -4.622 2.182 1.00 88.69 115 ILE A O 1
ATOM 885 N N . THR A 1 116 ? -10.749 -3.682 3.330 1.00 89.44 116 THR A N 1
ATOM 886 C CA . THR A 1 116 ? -11.162 -4.122 4.667 1.00 89.44 116 THR A CA 1
ATOM 887 C C . THR A 1 116 ? -10.911 -3.005 5.668 1.00 89.44 116 THR A C 1
ATOM 889 O O . THR A 1 116 ? -10.284 -2.004 5.326 1.00 89.44 116 THR A O 1
ATOM 892 N N . LYS A 1 117 ? -11.314 -3.186 6.932 1.00 92.44 117 LYS A N 1
ATOM 893 C CA . LYS A 1 117 ? -10.948 -2.265 8.020 1.00 92.44 117 LYS A CA 1
ATOM 894 C C . LYS A 1 117 ? -9.454 -1.916 7.964 1.00 92.44 117 LYS A C 1
ATOM 896 O O . LYS A 1 117 ? -8.619 -2.814 7.821 1.00 92.44 117 LYS A O 1
ATOM 901 N N . PHE A 1 118 ? -9.137 -0.625 8.071 1.00 92.62 118 PHE A N 1
ATOM 902 C CA . PHE A 1 118 ? -7.769 -0.133 7.963 1.00 92.62 118 PHE A CA 1
ATOM 903 C C . PHE A 1 118 ? -6.847 -0.814 8.985 1.00 92.62 118 PHE A C 1
ATOM 905 O O . PHE A 1 118 ? -7.099 -0.794 10.192 1.00 92.62 118 PHE A O 1
ATOM 912 N N . ASN A 1 119 ? -5.769 -1.421 8.486 1.00 96.25 119 ASN A N 1
ATOM 913 C CA . ASN A 1 119 ? -4.736 -2.072 9.284 1.00 96.25 119 ASN A CA 1
ATOM 914 C C . ASN A 1 119 ? -3.366 -1.594 8.798 1.00 96.25 119 ASN A C 1
ATOM 916 O O . ASN A 1 119 ? -2.850 -2.084 7.790 1.00 96.25 119 ASN A O 1
ATOM 920 N N . TYR A 1 120 ? -2.795 -0.633 9.526 1.00 95.81 120 TYR A N 1
ATOM 921 C CA . TYR A 1 120 ? -1.532 0.004 9.167 1.00 95.81 120 TYR A CA 1
ATOM 922 C C . TYR A 1 120 ? -0.397 -1.007 8.990 1.00 95.81 120 TYR A C 1
ATOM 924 O O . TYR A 1 120 ? 0.186 -1.073 7.914 1.00 95.81 120 TYR A O 1
ATOM 932 N N . SER A 1 121 ? -0.129 -1.848 9.994 1.00 97.25 121 SER A N 1
ATOM 933 C CA . SER A 1 121 ? 1.001 -2.788 9.969 1.00 97.25 121 SER A CA 1
ATOM 934 C C . SER A 1 121 ? 0.928 -3.772 8.799 1.00 97.25 121 SER A C 1
ATOM 936 O O . SER A 1 121 ? 1.949 -4.117 8.204 1.00 97.25 121 SER A O 1
ATOM 938 N N . ARG A 1 122 ? -0.282 -4.218 8.433 1.00 96.44 122 ARG A N 1
ATOM 939 C CA . ARG A 1 122 ? -0.482 -5.090 7.269 1.00 96.44 122 ARG A CA 1
ATOM 940 C C . ARG A 1 122 ? -0.212 -4.349 5.961 1.00 96.44 122 ARG A C 1
ATOM 942 O O . ARG A 1 122 ? 0.532 -4.860 5.128 1.00 96.44 122 ARG A O 1
ATOM 949 N N . LEU A 1 123 ? -0.806 -3.169 5.780 1.00 94.69 123 LEU A N 1
ATOM 950 C CA . LEU A 1 123 ? -0.661 -2.376 4.555 1.00 94.69 123 LEU A CA 1
ATOM 951 C C . LEU A 1 123 ? 0.775 -1.876 4.363 1.00 94.69 123 LEU A C 1
ATOM 953 O O . LEU A 1 123 ? 1.277 -1.906 3.246 1.00 94.69 123 LEU A O 1
ATOM 957 N N . GLU A 1 124 ? 1.453 -1.489 5.444 1.00 96.62 124 GLU A N 1
ATOM 958 C CA . GLU A 1 124 ? 2.860 -1.082 5.446 1.00 96.62 124 GLU A CA 1
ATOM 959 C C . GLU A 1 124 ? 3.760 -2.231 4.979 1.00 96.62 124 GLU A C 1
ATOM 961 O O . GLU A 1 124 ? 4.546 -2.069 4.043 1.00 96.62 124 GLU A O 1
ATOM 966 N N . LYS A 1 125 ? 3.590 -3.425 5.568 1.00 97.06 125 LYS A N 1
ATOM 967 C CA . LYS A 1 125 ? 4.349 -4.619 5.181 1.00 97.06 125 LYS A CA 1
ATOM 968 C C . LYS A 1 125 ? 4.115 -4.985 3.717 1.00 97.06 125 LYS A C 1
ATOM 970 O O . LYS A 1 125 ? 5.068 -5.323 3.022 1.00 97.06 125 LYS A O 1
ATOM 975 N N . LEU A 1 126 ? 2.872 -4.941 3.241 1.00 94.94 126 LEU A N 1
ATOM 976 C CA . LEU A 1 126 ? 2.564 -5.256 1.845 1.00 94.94 126 LEU A CA 1
ATOM 977 C C . LEU A 1 126 ? 3.138 -4.196 0.896 1.00 94.94 126 LEU A C 1
ATOM 979 O O . LEU A 1 126 ? 3.838 -4.552 -0.045 1.00 94.94 126 LEU A O 1
ATOM 983 N N . GLY A 1 127 ? 2.934 -2.909 1.190 1.00 91.19 127 GLY A N 1
ATOM 984 C CA . GLY A 1 127 ? 3.450 -1.786 0.403 1.00 91.19 127 GLY A CA 1
ATOM 985 C C . GLY A 1 127 ? 4.976 -1.785 0.274 1.00 91.19 127 GLY A C 1
ATOM 986 O O . GLY A 1 127 ? 5.511 -1.549 -0.808 1.00 91.19 127 GLY A O 1
ATOM 987 N N . ALA A 1 128 ? 5.692 -2.128 1.347 1.00 91.69 128 ALA A N 1
ATOM 988 C CA . ALA A 1 128 ? 7.150 -2.238 1.337 1.00 91.69 128 ALA A CA 1
ATOM 989 C C . ALA A 1 128 ? 7.675 -3.389 0.457 1.00 91.69 128 ALA A C 1
ATOM 991 O O . ALA A 1 128 ? 8.812 -3.321 -0.011 1.00 91.69 128 ALA A O 1
ATOM 992 N N . ASN A 1 129 ? 6.860 -4.413 0.192 1.00 91.44 129 ASN A N 1
ATOM 993 C CA . ASN A 1 129 ? 7.239 -5.596 -0.586 1.00 91.44 129 ASN A CA 1
ATOM 994 C C . ASN A 1 129 ? 6.712 -5.592 -2.028 1.00 91.44 129 ASN A C 1
ATOM 996 O O . ASN A 1 129 ? 6.946 -6.553 -2.752 1.00 91.44 129 ASN A O 1
ATOM 1000 N N . VAL A 1 130 ? 6.041 -4.522 -2.466 1.00 87.56 130 VAL A N 1
ATOM 1001 C CA . VAL A 1 130 ? 5.644 -4.375 -3.872 1.00 87.56 130 VAL A CA 1
ATOM 1002 C C . VAL A 1 130 ? 6.887 -4.274 -4.764 1.00 87.56 130 VAL A C 1
ATOM 1004 O O . VAL A 1 130 ? 7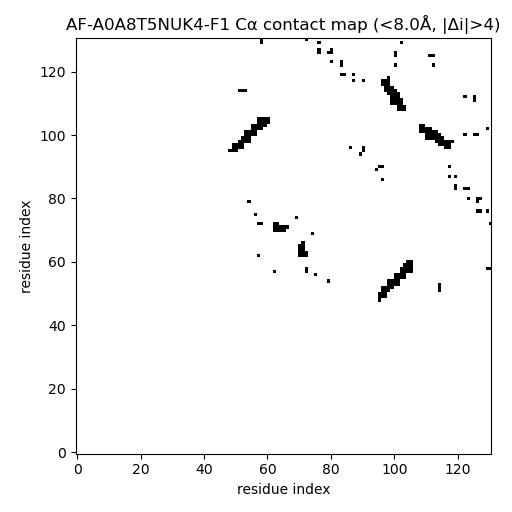.850 -3.580 -4.408 1.00 87.56 130 VAL A O 1
ATOM 1007 N N . SER A 1 131 ? 6.857 -4.970 -5.903 1.00 76.81 131 SER A N 1
ATOM 1008 C CA . SER A 1 131 ? 7.926 -5.055 -6.906 1.00 76.81 131 SER A CA 1
ATOM 1009 C C . SER A 1 131 ? 7.375 -4.954 -8.316 1.00 76.81 131 SER A C 1
ATOM 1011 O O . SER A 1 131 ? 6.361 -5.646 -8.568 1.00 76.81 131 SER A O 1
#

Solvent-accessible surface area (backbone atoms only — not comparable to full-atom values): 8513 Å² total; per-residue (Å²): 137,86,87,82,77,90,78,81,80,71,81,81,79,71,90,59,100,67,89,80,84,80,81,73,95,82,76,90,84,76,93,74,88,58,103,72,82,70,80,74,83,67,88,69,80,69,57,95,73,55,46,80,45,77,47,72,44,68,43,21,78,76,27,68,40,63,57,87,95,41,40,40,41,63,50,52,37,53,51,48,52,53,50,48,51,56,51,43,62,50,32,76,76,66,73,32,46,26,36,20,35,33,37,30,53,80,83,53,78,45,78,78,36,68,76,37,75,61,50,56,73,60,52,47,56,51,49,73,66,66,110

pLDDT: mean 70.21, std 24.71, range [29.06, 97.25]